Protein AF-A0A536KRG1-F1 (afdb_monomer_lite)

pLDDT: mean 89.03, std 11.33, range [48.91, 97.38]

Structure (mmCIF, N/CA/C/O backbone):
data_AF-A0A536KRG1-F1
#
_entry.id   AF-A0A536KRG1-F1
#
loop_
_atom_site.group_PDB
_atom_site.id
_atom_site.type_symbol
_atom_site.label_atom_id
_atom_site.label_alt_id
_atom_site.label_comp_id
_atom_site.label_asym_id
_atom_site.label_entity_id
_atom_site.label_seq_id
_atom_site.pdbx_PDB_ins_code
_atom_site.Cartn_x
_atom_site.Cartn_y
_atom_site.Cartn_z
_atom_site.occupancy
_atom_site.B_iso_or_equiv
_atom_site.auth_seq_id
_atom_site.auth_comp_id
_atom_site.auth_asym_id
_atom_site.auth_atom_id
_atom_site.pdbx_PDB_model_num
ATOM 1 N N . MET A 1 1 ? 7.991 0.974 -0.270 1.00 90.38 1 MET A N 1
ATOM 2 C CA . MET A 1 1 ? 6.712 0.563 -0.896 1.00 90.38 1 MET A CA 1
ATOM 3 C C . MET A 1 1 ? 6.291 -0.870 -0.566 1.00 90.38 1 MET A C 1
ATOM 5 O O . MET A 1 1 ? 5.271 -1.015 0.089 1.00 90.38 1 MET A O 1
ATOM 9 N N . LEU A 1 2 ? 7.042 -1.920 -0.941 1.00 93.56 2 LEU A N 1
ATOM 10 C CA . LEU A 1 2 ? 6.634 -3.318 -0.675 1.00 93.56 2 LEU A CA 1
ATOM 11 C C . LEU A 1 2 ? 6.387 -3.605 0.817 1.00 93.56 2 LEU A C 1
ATOM 13 O O . LEU A 1 2 ? 5.390 -4.223 1.175 1.00 93.56 2 LEU A O 1
ATOM 17 N N . VAL A 1 3 ? 7.236 -3.067 1.697 1.00 95.62 3 VAL A N 1
ATOM 18 C CA . VAL A 1 3 ? 7.055 -3.157 3.158 1.00 95.62 3 VAL A CA 1
ATOM 19 C C . VAL A 1 3 ? 5.768 -2.460 3.624 1.00 95.62 3 VAL A C 1
ATOM 21 O O . VAL A 1 3 ? 5.034 -3.001 4.448 1.00 95.62 3 VAL A O 1
ATOM 24 N N . ALA A 1 4 ? 5.449 -1.284 3.072 1.00 96.56 4 ALA A N 1
ATOM 25 C CA . ALA A 1 4 ? 4.209 -0.568 3.382 1.00 96.56 4 ALA A CA 1
ATOM 26 C C . ALA A 1 4 ? 2.973 -1.348 2.893 1.00 96.56 4 ALA A C 1
ATOM 28 O O . ALA A 1 4 ? 2.000 -1.483 3.633 1.00 96.56 4 ALA A O 1
ATOM 29 N N . ALA A 1 5 ? 3.046 -1.951 1.700 1.00 96.56 5 ALA A N 1
ATOM 30 C CA . ALA A 1 5 ? 1.999 -2.817 1.162 1.00 96.56 5 ALA A CA 1
ATOM 31 C C . ALA A 1 5 ? 1.778 -4.054 2.044 1.00 96.56 5 ALA A C 1
ATOM 33 O O . ALA A 1 5 ? 0.639 -4.369 2.384 1.00 96.56 5 ALA A O 1
ATOM 34 N N . ALA A 1 6 ? 2.855 -4.711 2.483 1.00 96.81 6 ALA A N 1
ATOM 35 C CA . ALA A 1 6 ? 2.784 -5.857 3.384 1.00 96.81 6 ALA A CA 1
ATOM 36 C C . ALA A 1 6 ? 2.162 -5.492 4.742 1.00 96.81 6 ALA A C 1
ATOM 38 O O . ALA A 1 6 ? 1.295 -6.217 5.233 1.00 96.81 6 ALA A O 1
ATOM 39 N N . ARG A 1 7 ? 2.543 -4.347 5.330 1.00 97.31 7 ARG A N 1
ATOM 40 C CA . ARG A 1 7 ? 1.962 -3.867 6.595 1.00 97.31 7 ARG A CA 1
ATOM 41 C C . ARG A 1 7 ? 0.473 -3.562 6.469 1.00 97.31 7 ARG A C 1
ATOM 43 O O . ARG A 1 7 ? -0.296 -4.032 7.304 1.00 97.31 7 ARG A O 1
ATOM 50 N N . LEU A 1 8 ? 0.061 -2.835 5.428 1.00 96.50 8 LEU A N 1
ATOM 51 C CA . LEU A 1 8 ? -1.352 -2.535 5.188 1.00 96.50 8 LEU A CA 1
ATOM 52 C C . LEU A 1 8 ? -2.160 -3.815 4.931 1.00 96.50 8 LEU A C 1
ATOM 54 O O . LEU A 1 8 ? -3.214 -3.999 5.534 1.00 96.50 8 LEU A O 1
ATOM 58 N N . ALA A 1 9 ? -1.653 -4.731 4.101 1.00 96.56 9 ALA A N 1
ATOM 59 C CA . ALA A 1 9 ? -2.321 -6.000 3.822 1.00 96.56 9 ALA A CA 1
ATOM 60 C C . ALA A 1 9 ? -2.462 -6.876 5.076 1.00 96.56 9 ALA A C 1
ATOM 62 O O . ALA A 1 9 ? -3.509 -7.488 5.283 1.00 96.56 9 ALA A O 1
ATOM 63 N N . ASN A 1 10 ? -1.436 -6.937 5.931 1.00 97.38 10 ASN A N 1
ATOM 64 C CA . ASN A 1 10 ? -1.530 -7.687 7.180 1.00 97.38 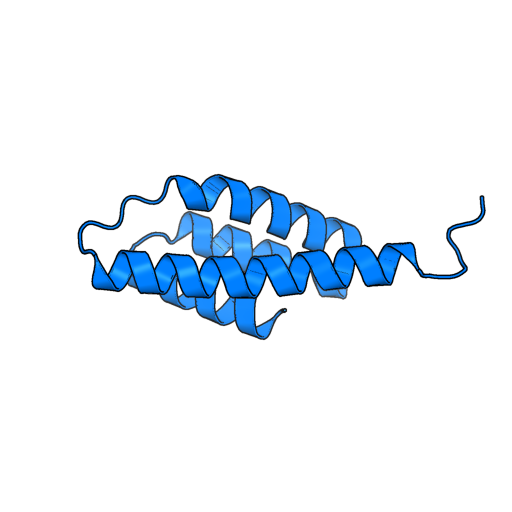10 ASN A CA 1
ATOM 65 C C . ASN A 1 10 ? -2.540 -7.050 8.141 1.00 97.38 10 ASN A C 1
ATOM 67 O O . ASN A 1 10 ? -3.347 -7.768 8.722 1.00 97.38 10 ASN A O 1
ATOM 71 N N . TRP A 1 11 ? -2.539 -5.719 8.261 1.00 95.50 11 TRP A N 1
ATOM 72 C CA . TRP A 1 11 ? -3.511 -5.010 9.090 1.00 95.50 11 TRP A CA 1
ATOM 73 C C . TRP A 1 11 ? -4.944 -5.272 8.613 1.00 95.50 11 TRP A C 1
ATOM 75 O O . TRP A 1 11 ? -5.775 -5.698 9.406 1.00 95.50 11 TRP A O 1
ATOM 85 N N . LEU A 1 12 ? -5.216 -5.126 7.314 1.00 94.12 12 LEU A N 1
ATOM 86 C CA . LEU A 1 12 ? -6.535 -5.378 6.726 1.00 94.12 12 LEU A CA 1
ATOM 87 C C . LEU A 1 12 ? -7.014 -6.814 6.952 1.00 94.12 12 LEU A C 1
ATOM 89 O O . LEU A 1 12 ? -8.163 -7.015 7.331 1.00 94.12 12 LEU A O 1
ATOM 93 N N . ARG A 1 13 ? -6.131 -7.805 6.786 1.00 94.88 13 ARG A N 1
ATOM 94 C CA . ARG A 1 13 ? -6.449 -9.211 7.071 1.00 94.88 13 ARG A CA 1
ATOM 95 C C . ARG A 1 13 ? -6.848 -9.413 8.535 1.00 94.88 13 ARG A C 1
ATOM 97 O O . ARG A 1 13 ? -7.842 -10.074 8.798 1.00 94.88 13 ARG A O 1
ATOM 104 N N . THR A 1 14 ? -6.106 -8.826 9.475 1.00 94.00 14 THR A N 1
ATOM 105 C CA . THR A 1 14 ? -6.419 -8.914 10.912 1.00 94.00 14 THR A CA 1
ATOM 106 C C . THR A 1 14 ? -7.770 -8.283 11.267 1.00 94.00 14 THR A C 1
ATOM 108 O O . THR A 1 14 ? -8.376 -8.685 12.251 1.00 94.00 14 THR A O 1
ATOM 111 N N . HIS A 1 15 ? -8.267 -7.345 10.456 1.00 91.12 15 HIS A N 1
ATOM 112 C CA . HIS A 1 15 ? -9.545 -6.657 10.673 1.00 91.12 15 HIS A CA 1
ATOM 113 C C . HIS A 1 15 ? -10.662 -7.172 9.740 1.00 91.12 15 HIS A C 1
ATOM 115 O O . HIS A 1 15 ? -11.659 -6.490 9.535 1.00 91.12 15 HIS A O 1
ATOM 121 N N . GLY A 1 16 ? -10.508 -8.368 9.154 1.00 91.00 16 GLY A N 1
ATOM 122 C CA . GLY A 1 16 ? -11.556 -9.024 8.356 1.00 91.00 16 GLY A CA 1
ATOM 123 C C . GLY A 1 16 ? -11.682 -8.545 6.903 1.00 91.00 16 GLY A C 1
ATOM 124 O O . GLY A 1 16 ? -12.584 -8.969 6.186 1.00 91.00 16 GLY A O 1
ATOM 125 N N . HIS A 1 17 ? -10.769 -7.701 6.419 1.00 91.69 17 HIS A N 1
ATOM 126 C CA . HIS A 1 17 ? -10.756 -7.195 5.041 1.00 91.69 17 HIS A CA 1
ATOM 127 C C . HIS A 1 17 ? -9.848 -8.037 4.135 1.00 91.69 17 HIS A C 1
ATOM 129 O O . HIS A 1 17 ? -8.917 -7.531 3.499 1.00 91.69 17 HIS A O 1
ATOM 135 N N . GLU A 1 18 ? -10.100 -9.346 4.089 1.00 93.69 18 GLU A N 1
ATOM 136 C CA . GLU A 1 18 ? -9.238 -10.315 3.399 1.00 93.69 18 GLU A CA 1
ATOM 137 C C . GLU A 1 18 ? -9.123 -10.067 1.896 1.00 93.69 18 GLU A C 1
ATOM 139 O O . GLU A 1 18 ? -8.031 -10.175 1.334 1.00 93.69 18 GLU A O 1
ATOM 144 N N . GLU A 1 19 ? -10.229 -9.687 1.256 1.00 93.19 19 GLU A N 1
ATOM 145 C CA . GLU A 1 19 ? -10.272 -9.442 -0.183 1.00 93.19 19 GLU A CA 1
ATOM 146 C C . GLU A 1 19 ? -9.365 -8.272 -0.577 1.00 93.19 19 GLU A C 1
ATOM 148 O O . GLU A 1 19 ? -8.495 -8.396 -1.438 1.00 93.19 19 GLU A O 1
ATOM 153 N N . VAL A 1 20 ? -9.476 -7.158 0.145 1.00 92.69 20 VAL A N 1
ATOM 154 C CA . VAL A 1 20 ? -8.631 -5.976 -0.059 1.00 92.69 20 VAL A CA 1
ATOM 155 C C . VAL A 1 20 ? -7.164 -6.301 0.248 1.00 92.69 20 VAL A C 1
ATOM 157 O O . VAL A 1 20 ? -6.261 -5.907 -0.492 1.00 92.69 20 VAL A O 1
ATOM 160 N N . ALA A 1 21 ? -6.898 -7.060 1.316 1.00 95.31 21 ALA A N 1
ATOM 161 C CA . ALA A 1 21 ? -5.546 -7.506 1.640 1.00 95.31 21 ALA A CA 1
ATOM 162 C C . ALA A 1 21 ? -4.937 -8.365 0.517 1.00 95.31 21 ALA A C 1
ATOM 164 O O . ALA A 1 21 ? -3.752 -8.228 0.197 1.00 95.31 21 ALA A O 1
ATOM 165 N N . ARG A 1 22 ? -5.740 -9.238 -0.100 1.00 96.44 22 ARG A N 1
ATOM 166 C CA . ARG A 1 22 ? -5.349 -10.077 -1.238 1.00 96.44 22 ARG A CA 1
ATOM 167 C C . ARG A 1 22 ? -5.054 -9.236 -2.478 1.00 96.44 22 ARG A C 1
ATOM 169 O O . ARG A 1 22 ? -4.020 -9.461 -3.104 1.00 96.44 22 ARG A O 1
ATOM 176 N N . GLU A 1 23 ? -5.892 -8.249 -2.797 1.00 95.88 23 GLU A N 1
ATOM 177 C CA . GLU A 1 23 ? -5.652 -7.306 -3.899 1.00 95.88 23 GLU A CA 1
ATOM 178 C C . GLU A 1 23 ? -4.310 -6.572 -3.737 1.00 95.88 23 GLU A C 1
ATOM 180 O O . GLU A 1 23 ? -3.508 -6.550 -4.675 1.00 95.88 23 GLU A O 1
ATOM 185 N N . ILE A 1 24 ? -4.007 -6.063 -2.535 1.00 96.62 24 ILE A N 1
ATOM 186 C CA . ILE A 1 24 ? -2.731 -5.384 -2.246 1.00 96.62 24 ILE A CA 1
ATOM 187 C C . ILE A 1 24 ? -1.541 -6.326 -2.448 1.00 96.62 24 ILE A C 1
ATOM 189 O O . ILE A 1 24 ? -0.565 -5.944 -3.094 1.00 96.62 24 ILE A O 1
ATOM 193 N N . ARG A 1 25 ? -1.603 -7.557 -1.920 1.00 97.06 25 ARG A N 1
ATOM 194 C CA . ARG A 1 25 ? -0.514 -8.538 -2.082 1.00 97.06 25 ARG A CA 1
ATOM 195 C C . ARG A 1 25 ? -0.298 -8.907 -3.545 1.00 97.06 25 ARG A C 1
ATOM 197 O O . ARG A 1 25 ? 0.843 -8.954 -3.991 1.00 97.06 25 ARG A O 1
ATOM 204 N N . ASN A 1 26 ? -1.376 -9.120 -4.296 1.00 96.81 26 ASN A N 1
ATOM 205 C CA . ASN A 1 26 ? -1.301 -9.442 -5.719 1.00 96.81 26 ASN A CA 1
ATOM 206 C C . ASN A 1 26 ? -0.698 -8.288 -6.526 1.00 96.81 26 ASN A C 1
ATOM 208 O O . ASN A 1 26 ? 0.135 -8.519 -7.399 1.00 96.81 26 ASN A O 1
ATOM 212 N N . ALA A 1 27 ? -1.088 -7.048 -6.229 1.00 96.44 27 ALA A N 1
ATOM 213 C CA . ALA A 1 27 ? -0.520 -5.870 -6.871 1.00 96.44 27 ALA A CA 1
ATOM 214 C C . ALA A 1 27 ? 0.973 -5.702 -6.534 1.00 96.44 27 ALA A C 1
ATOM 216 O O . ALA A 1 27 ? 1.777 -5.480 -7.437 1.00 96.44 27 ALA A O 1
ATOM 217 N N . ALA A 1 28 ? 1.355 -5.902 -5.267 1.00 95.81 28 ALA A N 1
ATOM 218 C CA . ALA A 1 28 ? 2.748 -5.878 -4.821 1.00 95.81 28 ALA A CA 1
ATOM 219 C C . ALA A 1 28 ? 3.598 -6.988 -5.472 1.00 95.81 28 ALA A C 1
ATOM 221 O O . ALA A 1 28 ? 4.730 -6.738 -5.872 1.00 95.81 28 ALA A O 1
ATOM 222 N N . ALA A 1 29 ? 3.050 -8.195 -5.635 1.00 95.69 29 ALA A N 1
ATOM 223 C CA . ALA A 1 29 ? 3.737 -9.302 -6.302 1.00 95.69 29 ALA A CA 1
ATOM 224 C C . ALA A 1 29 ? 3.979 -9.028 -7.794 1.00 95.69 29 ALA A C 1
ATOM 226 O O . ALA A 1 29 ? 5.032 -9.377 -8.316 1.00 95.69 29 ALA A O 1
ATOM 227 N N . ARG A 1 30 ? 3.048 -8.351 -8.484 1.00 95.06 30 ARG A N 1
ATOM 228 C CA . ARG A 1 30 ? 3.222 -7.971 -9.900 1.00 95.06 30 ARG A CA 1
ATOM 229 C C . ARG A 1 30 ? 4.377 -7.003 -10.125 1.00 95.06 30 ARG A C 1
ATOM 231 O O . ARG A 1 30 ? 4.885 -6.939 -11.240 1.00 95.06 30 ARG A O 1
ATOM 238 N N . MET A 1 31 ? 4.805 -6.279 -9.093 1.00 90.88 31 MET A N 1
ATOM 239 C CA . MET A 1 31 ? 5.849 -5.267 -9.223 1.00 90.88 31 MET A CA 1
ATOM 240 C C . MET A 1 31 ? 7.199 -5.825 -9.681 1.00 90.88 31 MET A C 1
ATOM 242 O O . MET A 1 31 ? 7.981 -5.086 -10.263 1.00 90.88 31 MET A O 1
ATOM 246 N N . THR A 1 32 ? 7.472 -7.110 -9.441 1.00 87.50 32 THR A N 1
ATOM 247 C CA . THR A 1 32 ? 8.740 -7.751 -9.822 1.00 87.50 32 THR A CA 1
ATOM 248 C C . THR A 1 32 ? 8.832 -8.068 -11.315 1.00 87.50 32 THR A C 1
ATOM 250 O O . THR A 1 32 ? 9.933 -8.087 -11.853 1.00 87.50 32 THR A O 1
ATOM 253 N N . GLY A 1 33 ? 7.700 -8.310 -11.987 1.00 89.50 33 GLY A N 1
ATOM 254 C CA . GLY A 1 33 ? 7.656 -8.665 -13.413 1.00 89.50 33 GLY A CA 1
ATOM 255 C C . GLY A 1 33 ? 7.094 -7.569 -14.318 1.00 89.50 33 GLY A C 1
ATOM 256 O O . GLY A 1 33 ? 7.451 -7.486 -15.488 1.00 89.50 33 GLY A O 1
ATOM 257 N N . ASN A 1 34 ? 6.211 -6.719 -13.792 1.00 93.19 34 ASN A N 1
ATOM 258 C CA . ASN A 1 34 ? 5.650 -5.574 -14.500 1.00 93.19 34 ASN A CA 1
ATOM 259 C C . ASN A 1 34 ? 5.330 -4.471 -13.488 1.00 93.19 34 ASN A C 1
ATOM 261 O O . ASN A 1 34 ? 4.213 -4.352 -12.973 1.00 93.19 34 ASN A O 1
ATOM 265 N N . GLU A 1 35 ? 6.352 -3.678 -13.185 1.00 93.25 35 GLU A N 1
ATOM 266 C CA . GLU A 1 35 ? 6.271 -2.614 -12.194 1.00 93.25 35 GLU A CA 1
ATOM 267 C C . GLU A 1 35 ? 5.163 -1.581 -12.481 1.00 93.25 35 GLU A C 1
ATOM 269 O O . GLU A 1 35 ? 4.368 -1.335 -11.567 1.00 93.25 35 GLU A O 1
ATOM 274 N N . PRO A 1 36 ? 5.006 -1.038 -13.708 1.00 92.81 36 PRO A N 1
ATOM 275 C CA . PRO A 1 36 ? 3.911 -0.116 -14.012 1.00 92.81 36 PRO A CA 1
ATOM 276 C C . PRO A 1 36 ? 2.524 -0.714 -13.746 1.00 92.81 36 PRO A C 1
ATOM 278 O O . PRO A 1 36 ? 1.672 -0.065 -13.134 1.00 92.81 36 PRO A O 1
ATOM 281 N N . ALA A 1 37 ? 2.294 -1.971 -14.143 1.00 93.94 37 ALA A N 1
ATOM 282 C CA . ALA A 1 37 ? 1.019 -2.643 -13.897 1.00 93.94 37 ALA A CA 1
ATOM 283 C C . ALA A 1 37 ? 0.772 -2.892 -12.399 1.00 93.94 37 ALA A C 1
ATOM 285 O O . ALA A 1 37 ? -0.359 -2.752 -11.925 1.00 93.94 37 ALA A O 1
ATOM 286 N N . GLY A 1 38 ? 1.818 -3.241 -11.641 1.00 95.88 38 GLY A N 1
ATOM 287 C CA . GLY A 1 38 ? 1.747 -3.394 -10.187 1.00 95.88 38 GLY A CA 1
ATOM 288 C C . GLY A 1 38 ? 1.411 -2.081 -9.473 1.00 95.88 38 GLY A C 1
ATOM 289 O O . GLY A 1 38 ? 0.510 -2.048 -8.633 1.00 95.88 38 GLY A O 1
ATOM 290 N N . LEU A 1 39 ? 2.062 -0.981 -9.861 1.00 95.50 39 LEU A N 1
ATOM 291 C CA . LEU A 1 39 ? 1.797 0.361 -9.331 1.00 95.50 39 LEU A CA 1
ATOM 292 C C . LEU A 1 39 ? 0.372 0.830 -9.625 1.00 95.50 39 LEU A C 1
ATOM 294 O O . LEU A 1 39 ? -0.314 1.328 -8.729 1.00 95.50 39 LEU A O 1
ATOM 298 N N . TYR A 1 40 ? -0.110 0.620 -10.851 1.00 94.56 40 TYR A N 1
ATOM 299 C CA . TYR A 1 40 ? -1.477 0.979 -11.228 1.00 94.56 40 TYR A CA 1
ATOM 300 C C . TYR A 1 40 ? -2.523 0.180 -10.435 1.00 94.56 40 TYR A C 1
ATOM 302 O O . TYR A 1 40 ? -3.518 0.731 -9.948 1.00 94.56 40 TYR A O 1
ATOM 310 N N . ALA A 1 41 ? -2.277 -1.118 -10.235 1.00 95.69 41 ALA A N 1
ATOM 311 C CA . ALA A 1 41 ? -3.130 -1.964 -9.407 1.00 95.69 41 ALA A CA 1
ATOM 312 C C . ALA A 1 41 ? -3.139 -1.511 -7.933 1.00 95.69 41 ALA A C 1
ATOM 314 O O . ALA A 1 41 ? -4.213 -1.436 -7.326 1.00 95.69 41 ALA A O 1
ATOM 315 N N . LEU A 1 42 ? -1.983 -1.137 -7.366 1.00 96.00 42 LEU A N 1
ATOM 316 C CA . LEU A 1 42 ? -1.901 -0.573 -6.013 1.00 96.00 42 LEU A CA 1
ATOM 317 C C . LEU A 1 42 ? -2.688 0.738 -5.908 1.00 96.00 42 LEU A C 1
ATOM 319 O O . LEU A 1 42 ? -3.503 0.889 -4.997 1.00 96.00 42 LEU A O 1
ATOM 323 N N . GLN A 1 43 ? -2.507 1.661 -6.856 1.00 94.00 43 GLN A N 1
ATOM 324 C CA . GLN A 1 43 ? -3.213 2.944 -6.871 1.00 94.00 43 GLN A CA 1
ATOM 325 C C . GLN A 1 43 ? -4.737 2.756 -6.926 1.00 94.00 43 GLN A C 1
ATOM 327 O O . GLN A 1 43 ? -5.474 3.409 -6.183 1.00 94.00 43 GLN A O 1
ATOM 332 N N . THR A 1 44 ? -5.209 1.833 -7.767 1.00 92.81 44 THR A N 1
ATOM 333 C CA . THR A 1 44 ? -6.635 1.506 -7.905 1.00 92.81 44 THR A CA 1
ATOM 334 C C . THR A 1 44 ? -7.201 0.934 -6.606 1.00 92.81 44 THR A C 1
ATOM 336 O O . THR A 1 44 ? -8.231 1.401 -6.118 1.00 92.81 44 THR A O 1
ATOM 339 N N . THR A 1 45 ? -6.493 -0.018 -5.996 1.00 92.94 45 THR A N 1
ATOM 340 C CA . THR A 1 45 ? -6.899 -0.649 -4.730 1.00 92.94 45 THR A CA 1
ATOM 341 C C . THR A 1 45 ? -6.970 0.385 -3.600 1.00 92.94 45 THR A C 1
ATOM 343 O O . THR A 1 45 ? -7.968 0.480 -2.889 1.00 92.94 45 THR A O 1
ATOM 346 N N . LEU A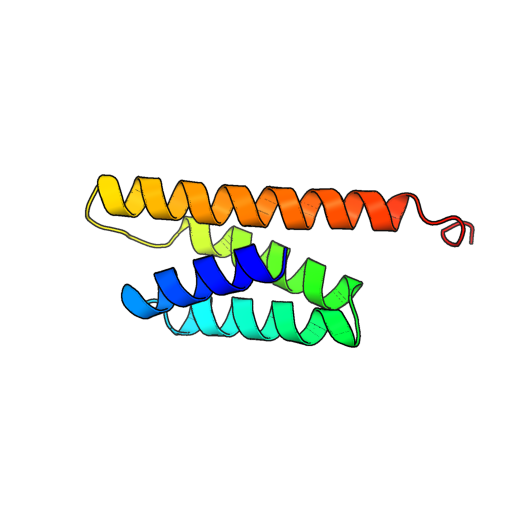 1 46 ? -5.969 1.265 -3.491 1.00 92.25 46 LEU A N 1
ATOM 347 C CA . LEU A 1 46 ? -5.912 2.335 -2.488 1.00 92.25 46 LEU A CA 1
ATOM 348 C C . LEU A 1 46 ? -7.063 3.348 -2.586 1.00 92.25 46 LEU A C 1
ATOM 350 O O . LEU A 1 46 ? -7.407 3.979 -1.580 1.00 92.25 46 LEU A O 1
ATOM 354 N N . ARG A 1 47 ? -7.657 3.546 -3.770 1.00 88.00 47 ARG A N 1
ATOM 355 C CA . ARG A 1 47 ? -8.853 4.393 -3.932 1.00 88.00 47 ARG A CA 1
ATOM 356 C C . ARG A 1 47 ? -10.093 3.736 -3.321 1.00 88.00 47 ARG A C 1
ATOM 358 O O . ARG A 1 47 ? -10.907 4.451 -2.746 1.00 88.00 47 ARG A O 1
ATOM 365 N N . ARG A 1 48 ? -10.194 2.402 -3.371 1.00 83.44 48 ARG A N 1
ATOM 366 C CA . ARG A 1 48 ? -11.314 1.617 -2.817 1.00 83.44 48 ARG A CA 1
ATOM 367 C C . ARG A 1 48 ? -11.277 1.522 -1.289 1.00 83.44 48 ARG A C 1
ATOM 369 O O . ARG A 1 48 ? -12.323 1.541 -0.652 1.00 83.44 48 ARG A O 1
ATOM 376 N N . ILE A 1 49 ? -10.081 1.520 -0.689 1.00 82.31 49 ILE A N 1
ATOM 377 C CA . ILE A 1 49 ? -9.899 1.422 0.776 1.00 82.31 49 ILE A CA 1
ATOM 378 C C . ILE A 1 49 ? -10.524 2.599 1.538 1.00 82.31 49 ILE A C 1
ATOM 380 O O . ILE A 1 49 ? -10.873 2.457 2.706 1.00 82.31 49 ILE A O 1
ATOM 384 N N . ARG A 1 50 ? -10.750 3.746 0.879 1.00 65.31 50 ARG A N 1
ATOM 385 C CA . ARG A 1 50 ? -11.472 4.887 1.475 1.00 65.31 50 ARG A CA 1
ATOM 386 C C . ARG A 1 50 ? -12.871 4.534 2.001 1.00 65.31 50 ARG A C 1
ATOM 388 O O . ARG A 1 50 ? -13.403 5.311 2.781 1.00 65.31 50 ARG A O 1
ATOM 395 N N . VAL A 1 51 ? -13.439 3.402 1.583 1.00 60.59 51 VAL A N 1
ATOM 396 C CA . VAL A 1 51 ? -14.797 2.950 1.925 1.00 60.59 51 VAL A CA 1
ATOM 397 C C . VAL A 1 51 ? -14.794 1.859 3.014 1.00 60.59 51 VAL A C 1
ATOM 399 O O . VAL A 1 51 ? -15.837 1.315 3.357 1.00 60.59 51 VAL A O 1
ATOM 402 N N . VAL A 1 52 ? -13.634 1.509 3.579 1.00 67.94 52 VAL A N 1
ATOM 403 C CA . VAL A 1 52 ? -13.553 0.477 4.622 1.00 67.94 52 VAL A CA 1
ATOM 404 C C . VAL A 1 52 ? -14.120 1.014 5.939 1.00 67.94 52 VAL A C 1
ATOM 406 O O . VAL A 1 52 ? -13.583 1.960 6.516 1.00 67.94 52 VAL A O 1
ATOM 409 N N . ASN A 1 53 ? -15.214 0.405 6.402 1.00 65.56 53 ASN A N 1
ATOM 410 C CA . ASN A 1 53 ? -15.916 0.811 7.614 1.00 65.56 53 ASN A CA 1
ATOM 411 C C . ASN A 1 53 ? -15.210 0.227 8.847 1.00 65.56 53 ASN A C 1
ATOM 413 O O . ASN A 1 53 ? -15.373 -0.949 9.162 1.00 65.56 53 ASN A O 1
ATOM 417 N N . VAL A 1 54 ? -14.399 1.046 9.515 1.00 74.50 54 VAL A N 1
ATOM 418 C CA . VAL A 1 54 ? -13.758 0.711 10.792 1.00 74.50 54 VAL A CA 1
ATOM 419 C C . VAL A 1 54 ? -14.518 1.438 11.892 1.00 74.50 54 VAL A C 1
ATOM 421 O O . VAL A 1 54 ? -14.675 2.654 11.827 1.00 74.50 54 VAL A O 1
ATOM 424 N N . SER A 1 55 ? -15.030 0.687 12.865 1.00 74.81 55 SER A N 1
ATOM 425 C CA . SER A 1 55 ? -15.995 1.183 13.851 1.00 74.81 55 SER A CA 1
ATOM 426 C C . SER A 1 55 ? -15.385 2.037 14.962 1.00 74.81 55 SER A C 1
ATOM 428 O O . SER A 1 55 ? -16.090 2.874 15.518 1.00 74.81 55 SER A O 1
ATOM 430 N N . ASP A 1 56 ? -14.107 1.841 15.302 1.00 85.44 56 ASP A N 1
ATOM 431 C CA . ASP A 1 56 ? -13.431 2.601 16.356 1.00 85.44 56 ASP A CA 1
ATOM 432 C C . ASP A 1 56 ? -12.409 3.605 15.797 1.00 85.44 56 ASP A C 1
ATOM 434 O O . ASP A 1 56 ? -11.651 3.322 14.862 1.00 85.44 56 ASP A O 1
ATOM 438 N N . SER A 1 57 ? -12.381 4.799 16.398 1.00 85.75 57 SER A N 1
ATOM 439 C CA . SER A 1 57 ? -11.519 5.906 15.970 1.00 85.75 57 SER A CA 1
ATOM 440 C C . SER A 1 57 ? -10.020 5.560 15.966 1.00 85.75 57 SER A C 1
ATOM 4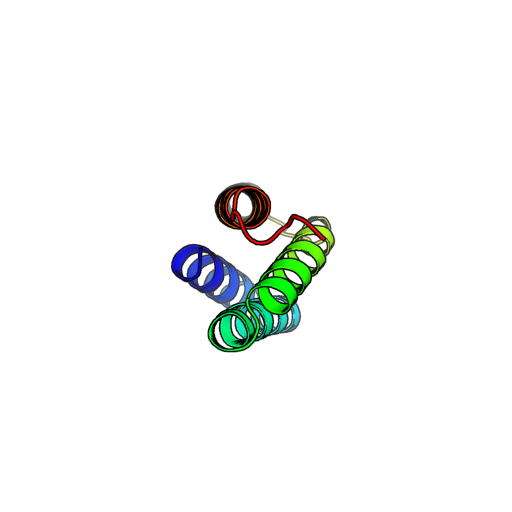42 O O . SER A 1 57 ? -9.349 5.924 14.999 1.00 85.75 57 SER A O 1
ATOM 444 N N . PRO A 1 58 ? -9.456 4.847 16.967 1.00 89.56 58 PRO A N 1
ATOM 445 C CA . PRO A 1 58 ? -8.042 4.459 16.946 1.00 89.56 58 PRO A CA 1
ATOM 446 C C . PRO A 1 58 ? -7.665 3.588 15.742 1.00 89.56 58 PRO A C 1
ATOM 448 O O . PRO A 1 58 ? -6.663 3.851 15.068 1.00 89.56 58 PRO A O 1
ATOM 451 N N . SER A 1 59 ? -8.473 2.576 15.431 1.00 89.38 59 SER A N 1
ATOM 452 C CA . SER A 1 59 ? -8.256 1.706 14.274 1.00 89.38 59 SER A CA 1
ATOM 453 C C . SER A 1 59 ? -8.438 2.465 12.963 1.00 89.38 59 SER A C 1
ATOM 455 O O . SER A 1 59 ? -7.685 2.243 12.011 1.00 89.38 59 SER A O 1
ATOM 457 N N . GLN A 1 60 ? -9.369 3.421 12.918 1.00 89.44 60 GLN A N 1
ATOM 458 C CA . GLN A 1 60 ? -9.543 4.295 11.762 1.00 89.44 60 GLN A CA 1
ATOM 459 C C . GLN A 1 60 ? -8.309 5.181 11.522 1.00 89.44 60 GLN A C 1
ATOM 461 O O . GLN A 1 60 ? -7.838 5.276 10.386 1.00 89.44 60 GLN A O 1
ATOM 466 N N . GLU A 1 61 ? -7.740 5.793 12.564 1.00 91.62 61 GLU A N 1
ATOM 467 C CA . GLU A 1 61 ? -6.502 6.579 12.452 1.00 91.62 61 GLU A CA 1
ATOM 468 C C . GLU A 1 61 ? -5.312 5.707 12.041 1.00 91.62 61 GLU A C 1
ATOM 470 O O . GLU A 1 61 ? -4.521 6.083 11.169 1.00 91.62 61 GLU A O 1
ATOM 475 N N . ARG A 1 62 ? -5.221 4.484 12.579 1.00 93.19 62 ARG A N 1
ATOM 476 C CA . ARG A 1 62 ? -4.186 3.531 12.169 1.00 93.19 62 ARG A CA 1
ATOM 477 C C . ARG A 1 62 ? -4.311 3.154 10.694 1.00 93.19 62 ARG A C 1
ATOM 479 O O . ARG A 1 62 ? -3.297 3.131 9.991 1.00 93.19 62 ARG A O 1
ATOM 486 N N . LEU A 1 63 ? -5.527 2.895 10.215 1.00 92.38 63 LEU A N 1
ATOM 487 C CA . LEU A 1 63 ? -5.786 2.611 8.806 1.00 92.38 63 LEU A CA 1
ATOM 488 C C . LEU A 1 63 ? -5.406 3.804 7.923 1.00 92.38 63 LEU A C 1
ATOM 490 O O . LEU A 1 63 ? -4.704 3.619 6.928 1.00 92.38 63 LEU A O 1
ATOM 494 N N . LYS A 1 64 ? -5.807 5.027 8.298 1.00 91.75 64 LYS A N 1
ATOM 495 C CA . LYS A 1 64 ? -5.436 6.255 7.574 1.00 91.75 64 LYS A CA 1
ATOM 496 C C . LYS A 1 64 ? -3.920 6.394 7.453 1.00 91.75 64 LYS A C 1
ATOM 498 O O . LYS A 1 64 ? -3.433 6.653 6.354 1.00 91.75 64 LYS A O 1
ATOM 503 N N . ALA A 1 65 ? -3.175 6.165 8.536 1.00 94.69 65 ALA A N 1
ATOM 504 C CA . ALA A 1 65 ? -1.716 6.246 8.530 1.00 94.69 65 ALA A CA 1
ATOM 505 C C . ALA A 1 65 ? -1.076 5.221 7.575 1.00 94.69 65 ALA A C 1
ATOM 507 O O . ALA A 1 65 ? -0.236 5.586 6.755 1.00 94.69 65 ALA A O 1
ATOM 508 N N . LEU A 1 66 ? -1.513 3.956 7.625 1.00 95.94 66 LEU A N 1
ATOM 509 C CA . LEU A 1 66 ? -0.999 2.892 6.751 1.00 95.94 66 LEU A CA 1
ATOM 510 C C . LEU A 1 66 ? -1.327 3.141 5.270 1.00 95.94 66 LEU A C 1
ATOM 512 O O . LEU A 1 66 ? -0.493 2.912 4.392 1.00 95.94 66 LEU A O 1
ATOM 516 N N . VAL A 1 67 ? -2.536 3.629 4.984 1.00 94.62 67 VAL A N 1
ATOM 517 C CA . VAL A 1 67 ? -2.960 4.004 3.628 1.00 94.62 67 VAL A CA 1
ATOM 518 C C . VAL A 1 67 ? -2.158 5.197 3.118 1.00 94.62 67 VAL A C 1
ATOM 520 O O . VAL A 1 67 ? -1.746 5.186 1.960 1.00 94.62 67 VAL A O 1
ATOM 523 N N . SER A 1 68 ? -1.935 6.211 3.957 1.00 94.62 68 SER A N 1
ATOM 524 C CA . SER A 1 68 ? -1.146 7.394 3.603 1.00 94.62 68 SER A CA 1
ATOM 525 C C . SER A 1 68 ? 0.291 7.011 3.257 1.00 94.62 68 SER A C 1
ATOM 527 O O . SER A 1 68 ? 0.770 7.344 2.178 1.00 94.62 68 SER A O 1
ATOM 529 N N . GLU A 1 69 ? 0.933 6.204 4.106 1.00 96.56 69 GLU A N 1
ATOM 530 C CA . GLU A 1 69 ? 2.295 5.721 3.873 1.00 96.56 69 GLU A CA 1
ATOM 531 C C . GLU A 1 69 ? 2.422 4.980 2.534 1.00 96.56 69 GLU A C 1
ATOM 533 O O . GLU A 1 69 ? 3.339 5.242 1.751 1.00 96.56 69 GLU A O 1
ATOM 538 N N . LEU A 1 70 ? 1.495 4.059 2.240 1.00 96.88 70 LEU A N 1
ATOM 539 C CA . LEU A 1 70 ? 1.539 3.326 0.978 1.00 96.88 70 LEU A CA 1
ATOM 540 C C . LEU A 1 70 ? 1.236 4.233 -0.225 1.00 96.88 70 LEU A C 1
ATOM 542 O O . LEU A 1 70 ? 1.855 4.059 -1.272 1.00 96.88 70 LEU A O 1
ATOM 546 N N . ARG A 1 71 ? 0.328 5.208 -0.089 1.00 95.56 71 ARG A N 1
ATOM 547 C CA . ARG A 1 71 ? 0.031 6.181 -1.153 1.00 95.56 71 ARG A CA 1
ATOM 548 C C . ARG A 1 71 ? 1.245 7.023 -1.511 1.00 95.56 71 ARG A C 1
ATOM 550 O O . ARG A 1 71 ? 1.535 7.122 -2.698 1.00 95.56 71 ARG A O 1
ATOM 557 N N . THR A 1 72 ? 1.951 7.570 -0.524 1.00 96.19 72 THR A N 1
ATOM 558 C CA . THR A 1 72 ? 3.189 8.329 -0.755 1.00 96.19 72 THR A CA 1
ATOM 559 C C . THR A 1 72 ? 4.211 7.465 -1.481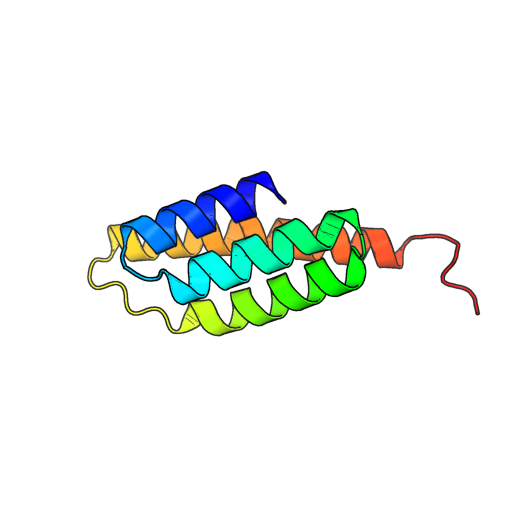 1.00 96.19 72 THR A C 1
ATOM 561 O O . THR A 1 72 ? 4.650 7.821 -2.564 1.00 96.19 72 THR A O 1
ATOM 564 N N . ALA A 1 73 ? 4.476 6.251 -0.989 1.00 96.31 73 ALA A N 1
ATOM 565 C CA . ALA A 1 73 ? 5.459 5.375 -1.621 1.00 96.31 73 ALA A CA 1
ATOM 566 C C . ALA A 1 73 ? 5.101 4.963 -3.067 1.00 96.31 73 ALA A C 1
ATOM 568 O O . ALA A 1 73 ? 6.000 4.720 -3.871 1.00 96.31 73 ALA A O 1
ATOM 569 N N . VAL A 1 74 ? 3.808 4.833 -3.391 1.00 95.06 74 VAL A N 1
ATOM 570 C CA . VAL A 1 74 ? 3.335 4.568 -4.762 1.00 95.06 74 VAL A CA 1
ATOM 571 C C . VAL A 1 74 ? 3.496 5.808 -5.641 1.00 95.06 74 VAL A C 1
ATOM 573 O O . VAL A 1 74 ? 3.943 5.682 -6.778 1.00 95.06 74 VAL A O 1
ATOM 576 N N . GLN A 1 75 ? 3.153 6.989 -5.122 1.00 94.19 75 GLN A N 1
ATOM 577 C CA . GLN A 1 75 ? 3.273 8.256 -5.840 1.00 94.19 75 GLN A CA 1
ATOM 578 C C . GLN A 1 75 ? 4.737 8.580 -6.162 1.00 94.19 75 GLN A C 1
ATOM 580 O O . GLN A 1 75 ? 5.059 8.777 -7.331 1.00 94.19 75 GLN A O 1
ATOM 585 N N . ASP A 1 76 ? 5.627 8.497 -5.172 1.00 95.31 76 ASP A N 1
ATOM 586 C CA . ASP A 1 76 ? 7.068 8.708 -5.352 1.00 95.31 76 ASP A CA 1
ATOM 587 C C . ASP A 1 76 ? 7.631 7.781 -6.437 1.00 95.31 76 ASP A C 1
ATOM 589 O O . ASP A 1 76 ? 8.487 8.163 -7.236 1.00 95.31 76 ASP A O 1
ATOM 593 N N . ARG A 1 77 ? 7.142 6.532 -6.499 1.00 94.31 77 ARG A N 1
ATOM 594 C CA . ARG A 1 77 ? 7.598 5.586 -7.517 1.00 94.31 77 ARG A CA 1
ATOM 595 C C . ARG A 1 77 ? 7.063 5.918 -8.906 1.00 94.31 77 ARG A C 1
ATOM 597 O O . ARG A 1 77 ? 7.807 5.761 -9.872 1.00 94.31 77 ARG A O 1
ATOM 604 N N . PHE A 1 78 ? 5.814 6.371 -9.024 1.00 92.62 78 PHE A N 1
ATOM 605 C CA . PHE A 1 78 ? 5.306 6.884 -10.297 1.00 92.62 78 PHE A CA 1
ATOM 606 C C . PHE A 1 78 ? 6.171 8.040 -10.792 1.00 92.62 78 PHE A C 1
ATOM 608 O O . PHE A 1 78 ? 6.637 7.971 -11.924 1.00 92.62 78 PHE A O 1
ATOM 615 N N . GLU A 1 79 ? 6.460 9.019 -9.935 1.00 92.31 79 GLU A N 1
ATOM 616 C CA . GLU A 1 79 ? 7.312 10.169 -10.259 1.00 92.31 79 GLU A CA 1
ATOM 617 C C . GLU A 1 79 ? 8.703 9.730 -10.731 1.00 92.31 79 GLU A C 1
ATOM 619 O O . GLU A 1 79 ? 9.172 10.168 -11.779 1.00 92.31 79 GLU A O 1
ATOM 624 N N . GLN A 1 80 ? 9.332 8.777 -10.037 1.00 90.56 80 GLN A N 1
ATOM 625 C CA . GLN A 1 80 ? 10.608 8.197 -10.472 1.00 90.56 80 GLN A CA 1
ATOM 626 C C . GLN A 1 80 ? 10.536 7.557 -11.865 1.00 90.56 80 GLN A C 1
ATOM 628 O O . GLN A 1 80 ? 11.482 7.690 -12.640 1.00 90.56 80 GLN A O 1
ATOM 633 N N . LEU A 1 81 ? 9.442 6.862 -12.195 1.00 86.31 81 LEU A N 1
ATOM 634 C CA . LEU A 1 81 ? 9.252 6.269 -13.522 1.00 86.31 81 LEU A CA 1
ATOM 635 C C . LEU A 1 81 ? 9.041 7.326 -14.612 1.00 86.31 81 LEU A C 1
ATOM 637 O O . LEU A 1 81 ? 9.400 7.083 -15.765 1.00 86.31 81 LEU A O 1
ATOM 641 N N . GLU A 1 82 ? 8.466 8.483 -14.277 1.00 83.56 82 GLU A N 1
ATOM 642 C CA . GLU A 1 82 ? 8.284 9.584 -15.232 1.00 83.56 82 GLU A CA 1
ATOM 643 C C . GLU A 1 82 ? 9.604 10.259 -15.598 1.00 83.56 82 GLU A C 1
ATOM 645 O O . GLU A 1 82 ? 9.759 10.735 -16.721 1.00 83.56 82 GLU A O 1
ATOM 650 N N . LEU A 1 83 ? 10.559 10.245 -14.669 1.00 81.50 83 LEU A N 1
ATOM 651 C CA . LEU A 1 83 ? 11.884 10.841 -14.820 1.00 81.50 83 LEU A CA 1
ATOM 652 C C . LEU A 1 83 ? 12.878 9.955 -15.593 1.00 81.50 83 LEU A C 1
ATOM 654 O O . LEU A 1 83 ? 13.995 10.394 -15.869 1.00 81.50 83 LEU A O 1
ATOM 658 N N . LEU A 1 84 ? 12.515 8.717 -15.950 1.00 69.69 84 LEU A N 1
ATOM 659 C CA . LEU A 1 84 ? 13.421 7.822 -16.670 1.00 69.69 84 LEU A CA 1
ATOM 660 C C . LEU A 1 84 ? 13.685 8.325 -18.106 1.00 69.69 84 LEU A C 1
ATOM 662 O O . LEU A 1 84 ? 12.737 8.602 -18.846 1.00 69.69 84 LEU A O 1
ATOM 666 N N . PRO A 1 85 ? 14.957 8.366 -18.559 1.00 61.84 85 PRO A N 1
ATOM 667 C CA . PRO A 1 85 ? 15.355 8.972 -19.838 1.00 61.84 85 PRO A CA 1
ATOM 668 C C . PRO A 1 85 ? 14.809 8.263 -21.092 1.00 61.84 85 PRO A C 1
ATOM 670 O O . PRO A 1 85 ? 14.996 8.748 -22.203 1.00 61.84 85 PRO A O 1
ATOM 673 N N . PHE A 1 86 ? 14.102 7.144 -20.932 1.00 59.91 86 PHE A N 1
ATOM 674 C CA 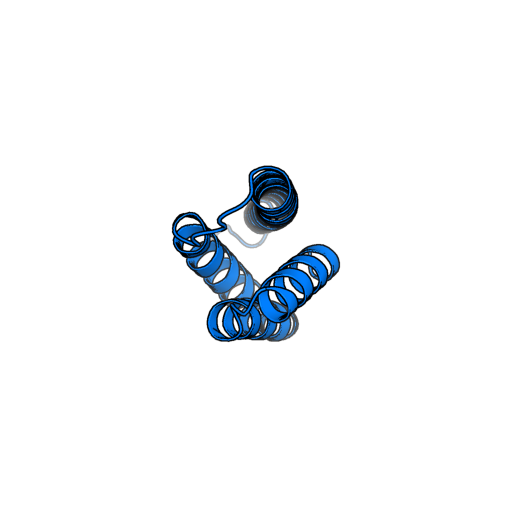. PHE A 1 86 ? 13.520 6.351 -22.018 1.00 59.91 86 PHE A CA 1
ATOM 675 C C . PHE A 1 86 ? 12.097 6.788 -22.412 1.00 59.91 86 PHE A C 1
ATOM 677 O O . PHE A 1 86 ? 11.509 6.197 -23.311 1.00 59.91 86 PHE A O 1
ATOM 684 N N . ARG A 1 87 ? 11.533 7.829 -21.776 1.00 53.03 87 ARG A N 1
ATOM 685 C CA . ARG A 1 87 ? 10.209 8.395 -22.113 1.00 53.03 87 ARG A CA 1
ATOM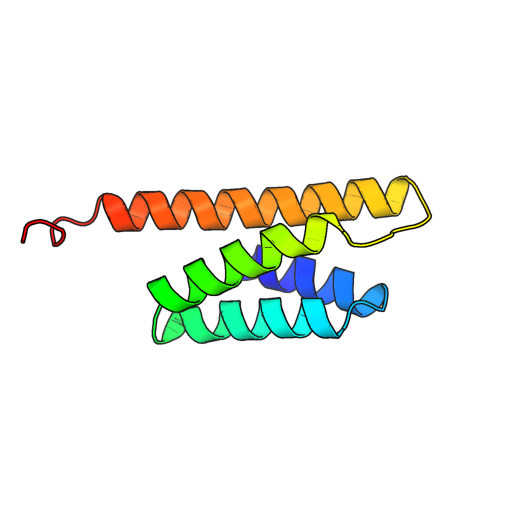 686 C C . ARG A 1 87 ? 10.216 9.414 -23.269 1.00 53.03 87 ARG A C 1
ATOM 688 O O . ARG A 1 87 ? 9.268 10.179 -23.408 1.00 53.03 87 ARG A O 1
ATOM 695 N N . ARG A 1 88 ? 11.249 9.433 -24.117 1.00 48.91 88 ARG A N 1
ATOM 696 C CA . ARG A 1 88 ? 11.203 10.148 -25.405 1.00 48.91 88 ARG A CA 1
ATOM 697 C C . ARG A 1 88 ? 10.914 9.145 -26.519 1.00 48.91 88 ARG A C 1
ATOM 699 O O . ARG A 1 88 ? 11.842 8.555 -27.064 1.00 48.91 88 ARG A O 1
ATOM 706 N N . SER A 1 89 ? 9.629 8.929 -26.793 1.00 51.25 89 SER A N 1
ATOM 707 C CA . SER A 1 89 ? 9.160 8.528 -28.126 1.00 51.25 89 SER A CA 1
ATOM 708 C C . SER A 1 89 ? 9.021 9.767 -28.993 1.00 51.25 89 SER A C 1
ATOM 710 O O . SER A 1 89 ? 8.421 10.733 -28.463 1.00 51.25 89 SER A O 1
#

Foldseek 3Di:
DLVLLQVLLVLCVVVVNNVLSVQSVVLSVCCVPPVVSSLVSNVVSLVVCVPDDDPDPVSVVVNVVSSVVSVVVSVVVVVVVVPDPPPPD

Sequence (89 aa):
MLVAAARLANWLRTHGHEEVAREIRNAAARMTGNEPAGLYALQTTLRRIRVVNVSDSPSQERLKALVSELRTAVQDRFEQLELLPFRRS

Radius of gyration: 13.89 Å; chains: 1; bounding box: 31×21×45 Å

Secondary structure (DSSP, 8-state):
-HHHHHHHHHHHHHTT-HHHHHHHHHHHHHTTT-HHHHHHHHHHHHHHGGG---SSHHHHHHHHHHHHHHHHHHHHHHHHHHT-TT---